Protein AF-A0A357LZE1-F1 (afdb_monomer)

pLDDT: mean 89.07, std 7.31, range [60.25, 95.75]

Solvent-accessible surface area (backbone atoms only — not comparable to full-atom values): 3751 Å² total; per-residue (Å²): 134,65,57,53,32,42,34,42,24,55,4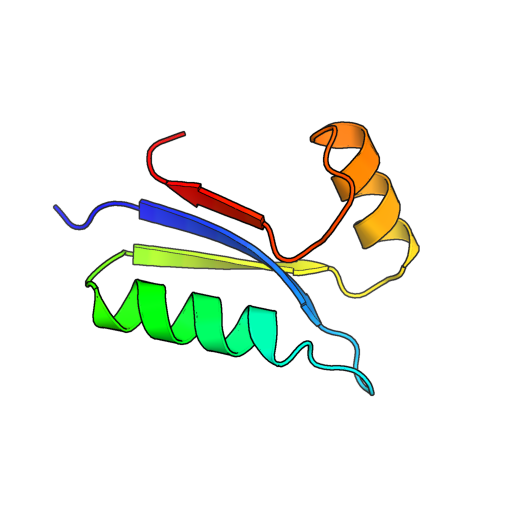6,33,100,92,48,70,46,69,66,37,54,52,48,55,51,49,42,51,73,74,53,35,45,74,47,81,44,71,31,58,47,70,65,53,44,53,50,48,26,62,76,71,73,43,96,70,76,56,47,75,47,66,82,121

Sequence (64 aa):
MKPKAVIYRMVMEKHICPYGQKAVYLLKKQGFDVEDHHLTTHEDTEAFKTEHGVKTTPQTFING

Structure (mmCIF, N/CA/C/O backbone):
data_AF-A0A357LZE1-F1
#
_entry.id   AF-A0A357LZE1-F1
#
loop_
_atom_site.group_PDB
_atom_site.id
_atom_site.type_symbol
_atom_site.label_atom_id
_atom_site.label_alt_id
_atom_site.label_comp_id
_atom_site.label_asym_id
_atom_site.label_entity_id
_atom_site.label_seq_id
_atom_site.pdbx_PDB_ins_code
_atom_site.Cartn_x
_atom_site.Cartn_y
_atom_site.Cartn_z
_atom_site.occupancy
_atom_site.B_iso_or_equiv
_atom_site.auth_seq_id
_atom_site.auth_comp_id
_atom_site.auth_asym_id
_atom_site.auth_atom_id
_atom_site.pdbx_PDB_model_num
ATOM 1 N N . MET A 1 1 ? -18.378 4.966 13.179 1.00 70.19 1 MET A N 1
ATOM 2 C CA . MET A 1 1 ? -18.041 4.835 11.745 1.00 70.19 1 MET A CA 1
ATOM 3 C C . MET A 1 1 ? -16.539 4.602 11.667 1.00 70.19 1 MET A C 1
ATOM 5 O O . MET A 1 1 ? -15.824 5.339 12.336 1.00 70.19 1 MET A O 1
ATOM 9 N N . LYS A 1 2 ? -16.059 3.542 11.003 1.00 76.25 2 LYS A N 1
ATOM 10 C CA . LYS A 1 2 ? -14.608 3.306 10.889 1.00 76.25 2 LYS A CA 1
ATOM 11 C C . LYS A 1 2 ? -14.043 4.237 9.809 1.00 76.25 2 LYS A C 1
ATOM 13 O O . LYS A 1 2 ? -14.680 4.344 8.762 1.00 76.25 2 LYS A O 1
ATOM 18 N N . PRO A 1 3 ? -12.913 4.923 10.043 1.00 87.31 3 PRO A N 1
ATOM 19 C CA . PRO A 1 3 ? -12.276 5.717 9.001 1.00 87.31 3 PRO A CA 1
ATOM 20 C C . PRO A 1 3 ? -11.821 4.801 7.860 1.00 87.31 3 PRO A C 1
ATOM 22 O O . PRO A 1 3 ? -11.336 3.692 8.104 1.00 87.31 3 PRO A O 1
ATOM 25 N N . LYS A 1 4 ? -12.006 5.251 6.617 1.00 93.12 4 LYS A N 1
ATOM 26 C CA . LYS A 1 4 ? -11.651 4.483 5.422 1.00 93.12 4 LYS A CA 1
ATOM 27 C C . LYS A 1 4 ? -10.217 4.802 5.005 1.00 93.12 4 LYS A C 1
ATOM 29 O O . LYS A 1 4 ? -9.842 5.972 4.923 1.00 93.12 4 LYS A O 1
ATOM 34 N N . ALA A 1 5 ? -9.433 3.763 4.746 1.00 94.94 5 ALA A N 1
ATOM 35 C CA . ALA A 1 5 ? -8.084 3.861 4.211 1.00 94.94 5 ALA A CA 1
ATOM 36 C C . ALA A 1 5 ? -8.007 3.088 2.893 1.00 94.94 5 ALA A C 1
ATOM 38 O O . ALA A 1 5 ? -8.313 1.899 2.850 1.00 94.94 5 ALA A O 1
ATOM 39 N N . VAL A 1 6 ? -7.587 3.758 1.826 1.00 94.69 6 VAL A N 1
ATOM 40 C CA . VAL A 1 6 ? -7.369 3.154 0.510 1.00 94.69 6 VAL A CA 1
ATOM 41 C C . VAL A 1 6 ? -5.872 2.980 0.323 1.00 94.69 6 VAL A C 1
ATOM 43 O O . VAL A 1 6 ? -5.122 3.945 0.445 1.00 94.69 6 VAL A O 1
ATOM 46 N N . ILE A 1 7 ? -5.415 1.765 0.052 1.00 93.56 7 ILE A N 1
ATOM 47 C CA . ILE A 1 7 ? -4.002 1.466 -0.169 1.00 93.56 7 ILE A CA 1
ATOM 48 C C . ILE A 1 7 ? -3.806 0.849 -1.546 1.00 93.56 7 ILE A C 1
ATOM 50 O O . ILE A 1 7 ? -4.471 -0.115 -1.900 1.00 93.56 7 ILE A O 1
ATOM 54 N N . TYR A 1 8 ? -2.846 1.387 -2.292 1.00 93.75 8 TYR A N 1
ATOM 55 C CA . TYR A 1 8 ? -2.394 0.848 -3.569 1.00 93.75 8 TYR A CA 1
ATOM 56 C C . TYR A 1 8 ? -1.028 0.212 -3.367 1.00 93.75 8 TYR A C 1
ATOM 58 O O . TYR A 1 8 ? -0.079 0.881 -2.939 1.00 93.75 8 TYR A O 1
ATOM 66 N N . ARG A 1 9 ? -0.907 -1.088 -3.642 1.00 92.25 9 ARG A N 1
ATOM 67 C CA . ARG A 1 9 ? 0.345 -1.834 -3.459 1.00 92.25 9 ARG A CA 1
ATOM 68 C C . ARG A 1 9 ? 0.627 -2.766 -4.625 1.00 92.25 9 ARG A C 1
ATOM 70 O O . ARG A 1 9 ? -0.278 -3.353 -5.203 1.00 92.25 9 ARG A O 1
ATOM 77 N N . MET A 1 10 ? 1.913 -2.963 -4.901 1.00 89.06 10 MET A N 1
ATOM 78 C CA . MET A 1 10 ? 2.352 -3.955 -5.878 1.00 89.06 10 MET A CA 1
ATOM 79 C C . MET A 1 10 ? 2.127 -5.373 -5.350 1.00 89.06 10 MET A C 1
ATOM 81 O O . MET A 1 10 ? 2.599 -5.719 -4.255 1.00 89.06 10 MET A O 1
ATOM 85 N N . VAL A 1 11 ? 1.433 -6.186 -6.143 1.00 85.25 11 VAL A N 1
ATOM 86 C CA . VAL A 1 11 ? 1.198 -7.611 -5.888 1.00 85.25 11 VAL A CA 1
ATOM 87 C C . VAL A 1 11 ? 1.432 -8.368 -7.183 1.00 85.25 11 VAL A C 1
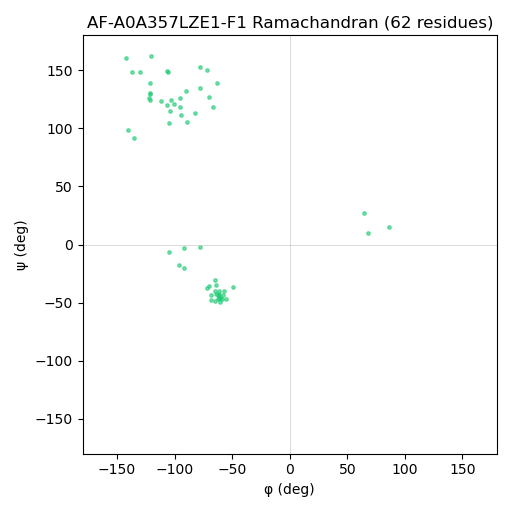ATOM 89 O O . VAL A 1 11 ? 0.530 -8.525 -7.994 1.00 85.25 11 VAL A O 1
ATOM 92 N N . MET A 1 12 ? 2.662 -8.831 -7.375 1.00 81.44 12 MET A N 1
ATOM 93 C CA . MET A 1 12 ? 3.025 -9.670 -8.515 1.00 81.44 12 MET A CA 1
ATOM 94 C C . MET A 1 12 ? 3.220 -11.109 -8.034 1.00 81.44 12 MET A C 1
ATOM 96 O O . MET A 1 12 ? 3.678 -11.322 -6.910 1.00 81.44 12 MET A O 1
ATOM 100 N N . GLU A 1 13 ? 2.942 -12.096 -8.889 1.00 70.94 13 GLU A N 1
ATOM 101 C CA . GLU A 1 13 ? 3.009 -13.536 -8.562 1.00 70.94 13 GLU A CA 1
ATOM 102 C C . GLU A 1 13 ? 4.318 -13.961 -7.873 1.00 70.94 13 GLU A C 1
ATOM 104 O O . GLU A 1 13 ? 4.308 -14.796 -6.972 1.00 70.94 13 GLU A O 1
ATOM 109 N N . LYS A 1 14 ? 5.451 -13.360 -8.263 1.00 71.06 14 LYS A N 1
ATOM 110 C CA . LYS A 1 14 ? 6.780 -13.652 -7.691 1.00 71.06 14 LYS A CA 1
ATOM 111 C C . LYS A 1 14 ? 7.303 -12.582 -6.731 1.00 71.06 14 LYS A C 1
ATOM 113 O O . LYS A 1 14 ? 8.340 -12.782 -6.105 1.00 71.06 14 LYS A O 1
ATOM 118 N N . HIS A 1 15 ? 6.604 -11.456 -6.600 1.00 73.94 15 HIS A N 1
ATOM 119 C CA . HIS A 1 15 ? 7.042 -10.322 -5.792 1.00 73.94 15 HIS A CA 1
ATOM 120 C C . HIS A 1 15 ? 5.869 -9.697 -5.044 1.00 73.94 15 HIS A C 1
ATOM 122 O O . HIS A 1 15 ? 5.142 -8.843 -5.552 1.00 73.94 15 HIS A O 1
ATOM 128 N N . ILE A 1 16 ? 5.744 -10.086 -3.777 1.00 74.94 16 ILE A N 1
ATOM 129 C CA . ILE A 1 16 ? 4.874 -9.405 -2.828 1.00 74.94 16 ILE A CA 1
ATOM 130 C C . ILE A 1 16 ? 5.724 -8.404 -2.051 1.00 74.94 16 ILE A C 1
ATOM 132 O O . ILE A 1 16 ? 6.661 -8.784 -1.348 1.00 74.94 16 ILE A O 1
ATOM 136 N N . CYS A 1 17 ? 5.398 -7.116 -2.161 1.00 78.44 17 CYS A N 1
ATOM 137 C CA . CYS A 1 17 ? 6.125 -6.080 -1.434 1.00 78.44 17 CYS A CA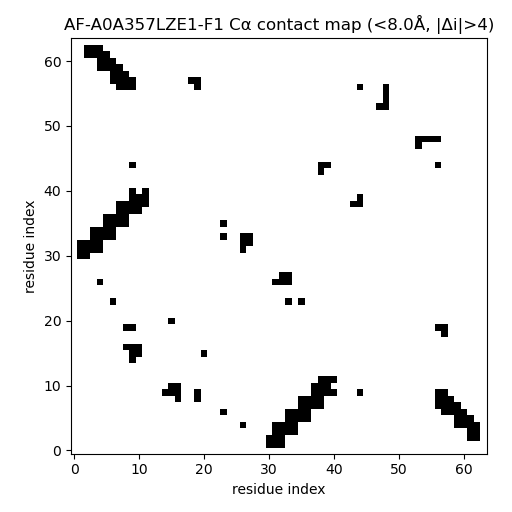 1
ATOM 138 C C . CYS A 1 17 ? 5.891 -6.224 0.087 1.00 78.44 17 CYS A C 1
ATOM 140 O O . CYS A 1 17 ? 4.751 -6.068 0.547 1.00 78.44 17 CYS A O 1
ATOM 142 N N . PRO A 1 18 ? 6.941 -6.466 0.902 1.00 86.19 18 PRO A N 1
ATOM 143 C CA . PRO A 1 18 ? 6.787 -6.662 2.345 1.00 86.19 18 PRO A CA 1
ATOM 144 C C . PRO A 1 18 ? 6.270 -5.400 3.047 1.00 86.19 18 PRO A C 1
ATOM 146 O O . PRO A 1 18 ? 5.540 -5.492 4.033 1.00 86.19 18 PRO A O 1
ATOM 149 N N . TYR A 1 19 ? 6.597 -4.215 2.525 1.00 87.75 19 TYR A N 1
ATOM 150 C CA . TYR A 1 19 ? 6.102 -2.945 3.057 1.00 87.75 19 TYR A CA 1
ATOM 151 C C . TYR A 1 19 ? 4.606 -2.745 2.791 1.00 87.75 19 TYR A C 1
ATOM 153 O O . TYR A 1 19 ? 3.904 -2.256 3.671 1.00 87.75 19 TYR A O 1
ATOM 161 N N . GLY A 1 20 ? 4.098 -3.197 1.637 1.00 89.19 20 GLY A N 1
ATOM 162 C CA . GLY A 1 20 ? 2.664 -3.172 1.328 1.00 89.19 20 GLY A CA 1
ATOM 163 C C . GLY A 1 20 ? 1.854 -4.011 2.311 1.00 89.19 20 GLY A C 1
ATOM 164 O O . GLY A 1 20 ? 0.878 -3.531 2.878 1.00 89.19 20 GLY A O 1
ATOM 165 N N . GLN A 1 21 ? 2.314 -5.232 2.600 1.00 91.06 21 GLN A N 1
ATOM 166 C CA . GLN A 1 21 ? 1.662 -6.090 3.594 1.00 91.06 21 GLN A CA 1
ATOM 167 C C . GLN A 1 21 ? 1.706 -5.502 5.009 1.00 91.06 21 GLN A C 1
ATOM 169 O O . GLN A 1 21 ? 0.697 -5.523 5.715 1.00 91.06 21 GLN A O 1
ATOM 174 N N . LYS A 1 22 ? 2.849 -4.940 5.424 1.00 92.81 22 LYS A N 1
ATOM 175 C CA . LYS A 1 22 ? 2.973 -4.278 6.733 1.00 92.81 22 LYS A CA 1
ATOM 176 C C . LYS A 1 22 ? 2.022 -3.088 6.864 1.00 92.81 22 LYS A C 1
ATOM 178 O O . LYS A 1 22 ? 1.421 -2.926 7.923 1.00 92.81 22 LYS A O 1
ATOM 183 N N . ALA A 1 23 ? 1.859 -2.294 5.807 1.00 93.56 23 ALA A N 1
ATOM 184 C CA . ALA A 1 23 ? 0.931 -1.169 5.790 1.00 93.56 23 ALA A CA 1
ATOM 185 C C . ALA A 1 23 ? -0.531 -1.634 5.909 1.00 93.56 23 ALA A C 1
ATOM 187 O O . ALA A 1 23 ? -1.237 -1.160 6.795 1.00 93.56 23 ALA A O 1
ATOM 188 N N . VAL A 1 24 ? -0.958 -2.631 5.11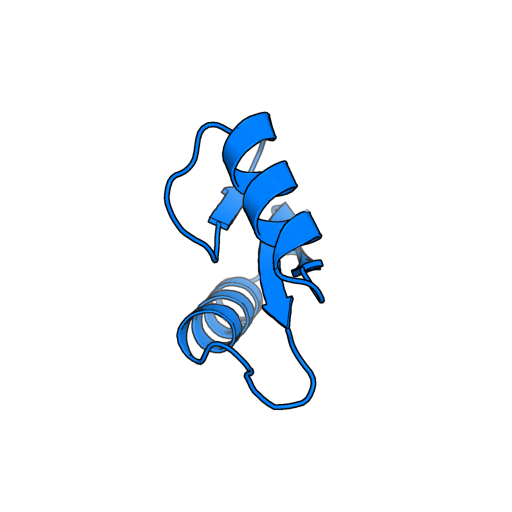9 1.00 92.62 24 VAL A N 1
ATOM 189 C CA . VAL A 1 24 ? -2.304 -3.235 5.238 1.00 92.62 24 VAL A CA 1
ATOM 190 C C . VAL A 1 24 ? -2.550 -3.746 6.659 1.00 92.62 24 VAL A C 1
ATOM 192 O O . VAL A 1 24 ? -3.593 -3.466 7.251 1.00 92.62 24 VAL A O 1
ATOM 195 N N . TYR A 1 25 ? -1.587 -4.478 7.226 1.00 94.38 25 TYR A N 1
ATOM 196 C CA . TYR A 1 25 ? -1.688 -4.992 8.590 1.00 94.38 25 TYR A CA 1
ATOM 197 C C . TYR A 1 25 ? -1.827 -3.863 9.617 1.00 94.38 25 TYR A C 1
ATOM 199 O O . TYR A 1 25 ? -2.696 -3.930 10.487 1.00 94.38 25 TYR A O 1
ATOM 207 N N . LEU A 1 26 ? -1.008 -2.814 9.506 1.00 95.25 26 LEU A N 1
ATOM 208 C CA . LEU A 1 26 ? -1.053 -1.674 10.415 1.00 95.25 26 LEU A CA 1
ATOM 209 C C . LEU A 1 26 ? -2.407 -0.958 10.344 1.00 95.25 26 LEU A C 1
ATOM 211 O O . LEU A 1 26 ? -3.005 -0.717 11.387 1.00 95.25 26 LEU A O 1
ATOM 215 N N . LEU A 1 27 ? -2.922 -0.685 9.144 1.00 94.00 27 LEU A N 1
ATOM 216 C CA . LEU A 1 27 ? -4.217 -0.022 8.952 1.00 94.00 27 LEU A CA 1
ATOM 217 C C . LEU A 1 27 ? -5.367 -0.835 9.559 1.00 94.00 27 LEU A C 1
ATOM 219 O O . LEU A 1 27 ? -6.170 -0.299 10.324 1.00 94.00 27 LEU A O 1
ATOM 223 N N . LYS A 1 28 ? -5.398 -2.150 9.310 1.00 93.44 28 LYS A N 1
ATOM 224 C CA . LYS A 1 28 ? -6.395 -3.047 9.916 1.00 93.44 28 LYS A CA 1
ATOM 225 C C . LYS A 1 28 ? -6.284 -3.062 11.442 1.00 93.44 28 LYS A C 1
ATOM 227 O O . LYS A 1 28 ? -7.301 -2.986 12.128 1.00 93.44 28 LYS A O 1
ATOM 232 N N . LYS A 1 29 ? -5.061 -3.110 11.984 1.00 95.75 29 LYS A N 1
ATOM 233 C CA . LYS A 1 29 ? -4.807 -3.087 13.436 1.00 95.75 29 LYS A CA 1
ATOM 234 C C . LYS A 1 29 ? -5.258 -1.778 14.090 1.00 95.75 29 LYS A C 1
ATOM 236 O O . LYS A 1 29 ? -5.723 -1.801 15.223 1.00 95.75 29 LYS A O 1
ATOM 241 N N . GLN A 1 30 ? -5.138 -0.658 13.383 1.00 93.31 30 GLN A N 1
ATOM 242 C CA . GLN A 1 30 ? -5.590 0.660 13.840 1.00 93.31 30 GLN A CA 1
ATOM 243 C C . GLN A 1 30 ? -7.116 0.856 13.708 1.00 93.31 30 GLN A C 1
ATOM 245 O O . GLN A 1 30 ? -7.638 1.889 14.112 1.00 93.31 30 GLN A O 1
ATOM 250 N N . GLY A 1 31 ? -7.849 -0.132 13.178 1.00 93.38 31 GLY A N 1
ATOM 251 C CA . GLY A 1 31 ? -9.310 -0.103 13.100 1.00 93.38 31 GLY A CA 1
ATOM 252 C C . GLY A 1 31 ? -9.878 0.598 11.864 1.00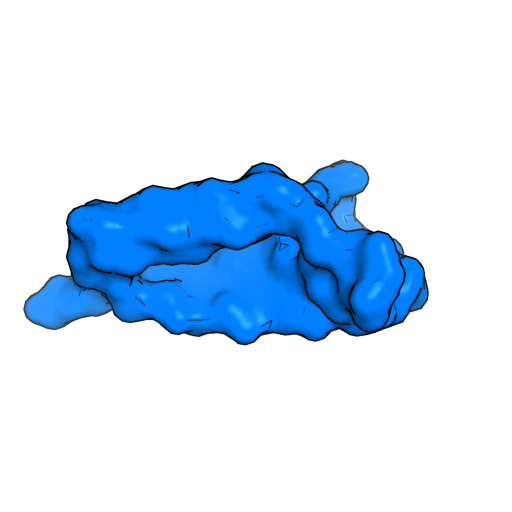 93.38 31 GLY A C 1
ATOM 253 O O . GLY A 1 31 ? -11.077 0.886 11.846 1.00 93.38 31 GLY A O 1
ATOM 254 N N . PHE A 1 32 ? -9.056 0.848 10.839 1.00 94.06 32 PHE A N 1
ATOM 255 C CA . PHE A 1 32 ? -9.522 1.378 9.557 1.00 94.06 32 PHE A CA 1
ATOM 256 C C . PHE A 1 32 ? -10.296 0.322 8.766 1.00 94.06 32 PHE A C 1
ATOM 258 O O . PHE A 1 32 ? -10.018 -0.878 8.857 1.00 94.06 32 PHE A O 1
ATOM 265 N N . ASP A 1 33 ? -11.248 0.785 7.960 1.00 92.94 33 ASP A N 1
ATOM 266 C CA . ASP A 1 33 ? -11.798 -0.005 6.863 1.00 92.94 33 ASP A CA 1
ATOM 267 C C . ASP A 1 33 ? -10.853 0.110 5.662 1.00 92.94 33 ASP A C 1
ATOM 269 O O . ASP A 1 33 ? -10.639 1.209 5.147 1.00 92.94 33 ASP A O 1
ATOM 273 N N . VAL A 1 34 ? -10.202 -0.996 5.297 1.00 94.12 34 VAL A N 1
ATOM 274 C CA . VAL A 1 34 ? -9.064 -0.996 4.367 1.00 94.12 34 VAL A CA 1
ATOM 275 C C . VAL A 1 34 ? -9.496 -1.496 3.000 1.00 94.12 34 VAL A C 1
ATOM 277 O O . VAL A 1 34 ? -9.805 -2.677 2.843 1.00 94.12 34 VAL A O 1
ATOM 280 N N . GLU A 1 35 ? -9.430 -0.614 2.010 1.00 93.94 35 GLU A N 1
ATOM 281 C CA . GLU A 1 35 ? -9.599 -0.943 0.598 1.00 93.94 35 GLU A CA 1
ATOM 282 C C . GLU A 1 35 ? -8.222 -1.177 -0.032 1.00 93.94 35 GLU A C 1
ATOM 284 O O . GLU A 1 35 ? -7.406 -0.261 -0.117 1.00 93.94 35 GLU A O 1
ATOM 289 N N . ASP A 1 36 ? -7.941 -2.425 -0.404 1.00 92.31 36 ASP A N 1
ATOM 290 C CA . ASP A 1 36 ? -6.628 -2.878 -0.872 1.00 92.31 36 ASP A CA 1
ATOM 291 C C . ASP A 1 36 ? -6.633 -3.072 -2.394 1.00 92.31 36 ASP A C 1
ATOM 293 O O . ASP A 1 36 ? -7.173 -4.059 -2.894 1.00 92.31 36 ASP A O 1
ATOM 297 N N . 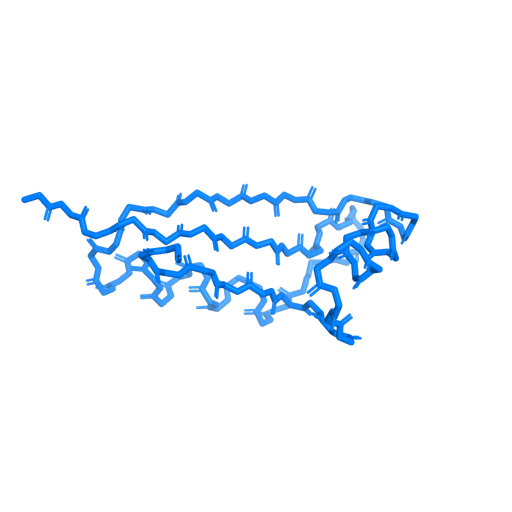HIS A 1 37 ? -6.021 -2.131 -3.113 1.00 92.56 37 HIS A N 1
ATOM 298 C CA . HIS A 1 37 ? -5.869 -2.140 -4.567 1.00 92.56 37 HIS A CA 1
ATOM 299 C C . HIS A 1 37 ? -4.521 -2.721 -4.971 1.00 92.56 37 HIS A C 1
ATOM 301 O O . HIS A 1 37 ? -3.457 -2.275 -4.523 1.00 92.56 37 HIS A O 1
ATOM 307 N N . HIS A 1 38 ? -4.558 -3.733 -5.834 1.00 92.00 38 HIS A N 1
ATOM 308 C CA . HIS A 1 38 ? -3.365 -4.454 -6.266 1.00 92.00 38 HIS A CA 1
ATOM 309 C C . HIS A 1 38 ? -2.918 -3.969 -7.636 1.00 92.00 38 HIS A C 1
ATOM 311 O O . HIS A 1 38 ? -3.641 -4.089 -8.618 1.00 92.00 38 HIS A O 1
ATOM 317 N N . LEU A 1 39 ? -1.689 -3.470 -7.692 1.00 90.44 39 LEU A N 1
ATOM 318 C CA . LEU A 1 39 ? -0.984 -3.176 -8.932 1.00 90.44 39 LEU A CA 1
ATOM 319 C C . LEU A 1 39 ? -0.244 -4.454 -9.327 1.00 90.44 39 LEU A C 1
ATOM 321 O O . LEU A 1 39 ? 0.718 -4.854 -8.659 1.00 90.44 39 LEU A O 1
ATOM 325 N N . THR A 1 40 ? -0.758 -5.148 -10.338 1.00 90.06 40 THR A N 1
ATOM 326 C CA . THR A 1 40 ? -0.301 -6.505 -10.687 1.00 90.06 40 THR A CA 1
ATOM 327 C C . THR A 1 40 ? 0.736 -6.518 -11.798 1.00 90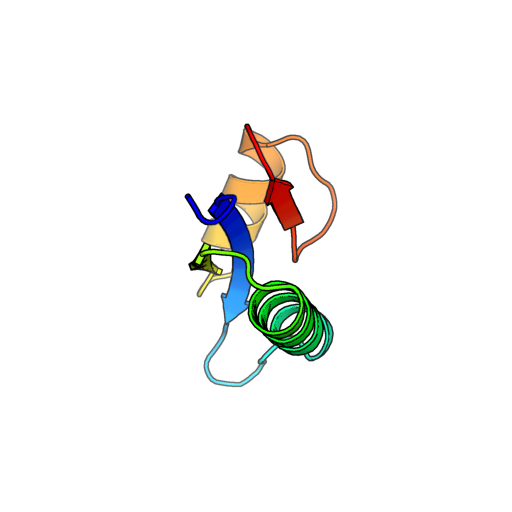.06 40 THR A C 1
ATOM 329 O O . THR A 1 40 ? 1.490 -7.484 -11.922 1.00 90.06 40 THR A O 1
ATOM 332 N N . THR A 1 41 ? 0.837 -5.426 -12.556 1.00 89.69 41 THR A N 1
ATOM 333 C CA . THR A 1 41 ? 1.843 -5.249 -13.599 1.00 89.69 41 THR A CA 1
ATOM 334 C C . THR A 1 41 ? 2.722 -4.025 -13.339 1.00 89.69 41 THR A C 1
ATOM 336 O O . THR A 1 41 ? 2.409 -3.132 -12.541 1.00 89.69 41 THR A O 1
ATOM 339 N N . HIS A 1 42 ? 3.872 -3.989 -14.014 1.00 87.75 42 HIS A N 1
ATOM 340 C CA . HIS A 1 42 ? 4.736 -2.812 -14.005 1.00 87.75 42 HIS A CA 1
ATOM 341 C C . HIS A 1 42 ? 4.049 -1.615 -14.679 1.00 87.75 42 HIS A C 1
ATOM 343 O O . HIS A 1 42 ? 4.141 -0.505 -14.167 1.00 87.75 42 HIS A O 1
ATOM 349 N N . GLU A 1 43 ? 3.322 -1.837 -15.778 1.00 90.94 43 GLU A N 1
ATOM 350 C CA . GLU A 1 43 ? 2.555 -0.787 -16.462 1.00 90.94 43 GLU A CA 1
ATOM 351 C C . GLU A 1 43 ? 1.480 -0.183 -15.555 1.00 90.94 43 GLU A C 1
ATOM 353 O O . GLU A 1 43 ? 1.430 1.039 -15.447 1.00 90.94 43 GLU A O 1
ATOM 358 N N . ASP A 1 44 ? 0.718 -0.999 -14.811 1.00 90.81 44 ASP A N 1
ATOM 359 C CA . ASP A 1 44 ? -0.254 -0.493 -13.824 1.00 90.81 44 ASP A CA 1
ATOM 360 C C . ASP A 1 44 ? 0.432 0.397 -12.782 1.00 90.81 44 ASP A C 1
ATOM 362 O O . ASP A 1 44 ? -0.093 1.429 -12.367 1.00 90.81 44 ASP A O 1
ATOM 366 N N . THR A 1 45 ? 1.631 -0.004 -12.352 1.00 89.88 45 THR A N 1
ATOM 367 C CA . THR A 1 45 ? 2.396 0.720 -11.336 1.00 89.88 45 THR A CA 1
ATOM 368 C C . THR A 1 45 ? 2.885 2.069 -11.851 1.00 89.88 45 THR A C 1
ATOM 370 O O . THR A 1 45 ? 2.797 3.066 -11.136 1.00 89.88 45 THR A O 1
ATOM 373 N N . GLU A 1 46 ? 3.394 2.124 -13.078 1.00 91.62 46 GLU A N 1
ATOM 374 C CA . GLU A 1 46 ? 3.857 3.370 -13.692 1.00 91.62 46 GLU A CA 1
ATOM 375 C C . GLU A 1 46 ? 2.694 4.294 -14.071 1.00 91.62 46 GLU A C 1
ATOM 377 O O . GLU A 1 46 ? 2.786 5.508 -13.865 1.00 91.62 46 GLU A O 1
ATOM 382 N N . ALA A 1 47 ? 1.577 3.735 -14.547 1.00 92.62 47 ALA A N 1
ATOM 383 C CA . ALA A 1 47 ? 0.347 4.478 -14.798 1.00 92.62 47 ALA A CA 1
ATOM 384 C C . ALA A 1 47 ? -0.171 5.115 -13.502 1.00 92.62 47 ALA A C 1
ATOM 386 O O . ALA A 1 47 ? -0.362 6.328 -13.453 1.00 92.62 47 ALA A O 1
ATOM 387 N N . PHE A 1 48 ? -0.259 4.334 -12.420 1.00 93.12 48 PHE A N 1
ATOM 388 C CA . PHE A 1 48 ? -0.650 4.823 -11.098 1.00 93.12 48 PHE A CA 1
ATOM 389 C C . PHE A 1 48 ? 0.281 5.931 -10.589 1.00 93.12 48 PHE A C 1
ATOM 391 O O . PHE A 1 48 ? -0.172 6.976 -10.122 1.00 93.12 48 PHE A O 1
ATOM 398 N N . LYS A 1 49 ? 1.601 5.737 -10.691 1.00 92.88 49 LYS A N 1
ATOM 399 C CA . LYS A 1 49 ? 2.585 6.756 -10.296 1.00 92.88 49 LYS A CA 1
ATOM 400 C C . LYS A 1 49 ? 2.393 8.063 -11.055 1.00 92.88 49 LYS A C 1
ATOM 402 O O . LYS A 1 49 ? 2.460 9.130 -10.448 1.00 92.88 49 LYS A O 1
ATOM 407 N N . THR A 1 50 ? 2.150 7.969 -12.358 1.00 93.75 50 THR A N 1
ATOM 408 C CA . THR A 1 50 ? 1.941 9.125 -13.233 1.00 93.75 50 THR A CA 1
ATOM 409 C C . THR A 1 50 ? 0.632 9.839 -12.907 1.00 93.75 50 THR A C 1
ATOM 411 O O . THR A 1 50 ? 0.639 11.054 -12.729 1.00 93.75 50 THR A O 1
ATOM 414 N N . GLU A 1 51 ? -0.465 9.094 -12.763 1.00 92.62 51 GLU A N 1
ATOM 415 C CA . GLU A 1 51 ? -1.798 9.627 -12.457 1.00 92.62 51 GLU A CA 1
ATOM 416 C C . GLU A 1 51 ? -1.836 10.340 -11.101 1.00 92.62 51 GLU A C 1
ATOM 418 O O . GLU A 1 51 ? -2.364 11.444 -10.986 1.00 92.62 51 GLU A O 1
ATOM 423 N N . HIS A 1 52 ? -1.216 9.746 -10.080 1.00 91.44 52 HIS A N 1
ATOM 424 C CA . HIS A 1 52 ? -1.209 10.294 -8.723 1.00 91.44 52 HIS A CA 1
ATOM 425 C C . HIS A 1 52 ? -0.006 11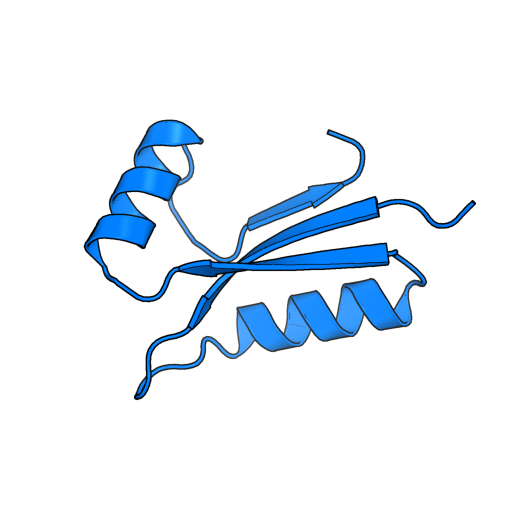.205 -8.424 1.00 91.44 52 HIS A C 1
ATOM 427 O O . HIS A 1 52 ? 0.089 11.747 -7.323 1.00 91.44 52 HIS A O 1
ATOM 433 N N . GLY A 1 53 ? 0.932 11.372 -9.362 1.00 92.81 53 GLY A N 1
ATOM 434 C CA . GLY A 1 53 ? 2.135 12.195 -9.179 1.00 92.81 53 GLY A CA 1
ATOM 435 C C . GLY A 1 53 ? 3.100 11.680 -8.100 1.00 92.81 53 GLY A C 1
ATOM 436 O O . GLY A 1 53 ? 3.836 12.460 -7.492 1.00 92.81 53 GLY A O 1
ATOM 437 N N . VAL A 1 54 ? 3.105 10.373 -7.834 1.00 92.12 54 VAL A N 1
ATOM 438 C CA . VAL A 1 54 ? 3.915 9.731 -6.785 1.00 92.12 54 VAL A CA 1
ATOM 439 C C . VAL A 1 54 ? 5.096 8.976 -7.384 1.00 92.12 54 VAL A C 1
ATOM 441 O O . VAL A 1 54 ? 5.026 8.428 -8.475 1.00 92.12 54 VAL A O 1
ATOM 444 N N . LYS A 1 55 ? 6.211 8.902 -6.651 1.00 89.25 55 LYS A N 1
ATOM 445 C CA . LYS A 1 55 ? 7.438 8.244 -7.145 1.00 89.25 55 LYS A CA 1
ATOM 446 C C . LYS A 1 55 ? 7.538 6.766 -6.768 1.00 89.25 55 LYS A C 1
ATOM 448 O O . LYS A 1 55 ? 8.309 6.019 -7.367 1.00 89.25 55 LYS A O 1
ATOM 453 N N . THR A 1 56 ? 6.802 6.335 -5.749 1.00 89.56 56 THR A N 1
ATOM 454 C CA . THR A 1 56 ? 6.946 5.006 -5.144 1.00 89.56 56 THR A CA 1
ATOM 455 C C . THR A 1 56 ? 5.594 4.425 -4.757 1.00 89.56 56 THR A C 1
ATOM 457 O O . THR A 1 56 ? 4.616 5.145 -4.591 1.00 89.56 56 THR A O 1
ATOM 460 N N . THR A 1 57 ? 5.554 3.109 -4.580 1.00 89.75 57 THR A N 1
ATOM 461 C CA . THR A 1 57 ? 4.420 2.350 -4.035 1.00 89.75 57 THR A CA 1
ATOM 462 C C . THR A 1 57 ? 4.949 1.430 -2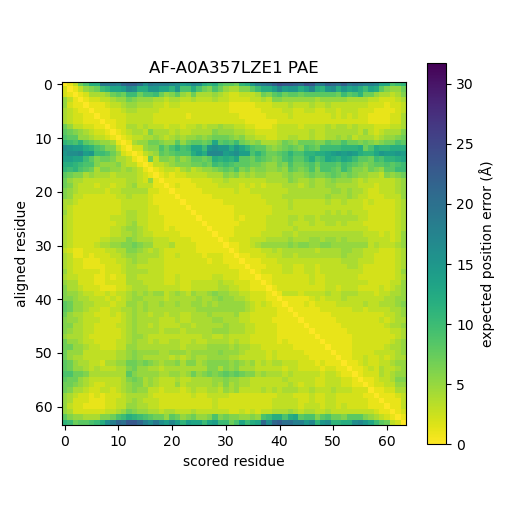.926 1.00 89.75 57 THR A C 1
ATOM 464 O O . THR A 1 57 ? 6.081 0.951 -3.055 1.00 89.75 57 THR A O 1
ATOM 467 N N . PRO A 1 58 ? 4.182 1.116 -1.867 1.00 92.50 58 PRO A N 1
ATOM 468 C CA . PRO A 1 58 ? 2.750 1.376 -1.701 1.00 92.50 58 PRO A CA 1
ATOM 469 C C . PRO A 1 58 ? 2.420 2.829 -1.322 1.00 92.50 58 PRO A C 1
ATOM 471 O O . PRO A 1 58 ? 3.227 3.489 -0.674 1.00 92.50 58 PRO A O 1
ATOM 474 N N . GLN A 1 59 ? 1.224 3.297 -1.687 1.00 94.25 59 GLN A N 1
ATOM 475 C CA . GLN A 1 59 ? 0.666 4.590 -1.262 1.00 94.25 59 GLN A CA 1
ATOM 476 C C . GLN A 1 59 ? -0.655 4.371 -0.534 1.00 94.25 59 GLN A C 1
ATOM 478 O O . GLN A 1 59 ? -1.442 3.518 -0.936 1.00 94.25 59 GLN A O 1
ATOM 483 N N . THR A 1 60 ? -0.885 5.112 0.550 1.00 93.94 60 THR A N 1
ATOM 484 C CA . THR A 1 60 ? -2.115 5.030 1.351 1.00 93.94 60 THR A CA 1
ATOM 485 C C . THR A 1 60 ? -2.791 6.392 1.400 1.00 93.94 60 THR A C 1
ATOM 487 O O . THR A 1 60 ? -2.155 7.377 1.761 1.00 93.94 60 THR A O 1
ATOM 490 N N . PHE A 1 61 ? -4.083 6.422 1.103 1.00 92.44 61 PHE A N 1
ATOM 491 C CA . PHE A 1 61 ? -4.948 7.590 1.176 1.00 92.44 61 PHE A CA 1
ATOM 492 C C . PHE A 1 61 ? -5.945 7.382 2.311 1.00 92.44 61 PHE A C 1
ATOM 494 O O . PHE A 1 61 ? -6.666 6.383 2.347 1.00 92.44 61 PHE A O 1
ATOM 501 N N . ILE A 1 62 ? -5.967 8.308 3.262 1.00 90.75 62 ILE A N 1
ATOM 502 C CA . ILE A 1 62 ? -6.871 8.279 4.411 1.00 90.75 62 ILE A CA 1
ATOM 503 C C . ILE A 1 62 ? -7.661 9.577 4.369 1.00 90.75 62 ILE A C 1
ATOM 505 O O . ILE A 1 62 ? -7.057 10.641 4.359 1.00 90.75 62 ILE A O 1
ATOM 509 N N . ASN A 1 63 ? -8.989 9.475 4.385 1.00 79.62 63 ASN A N 1
ATOM 510 C CA . ASN A 1 63 ? -9.927 10.605 4.318 1.00 79.62 63 ASN A CA 1
ATOM 511 C C . ASN A 1 63 ? -9.995 11.386 2.989 1.00 79.62 63 ASN A C 1
ATOM 513 O O . ASN A 1 63 ? -10.707 12.387 2.958 1.00 79.62 63 ASN A O 1
ATOM 517 N N . GLY A 1 64 ? -9.367 10.902 1.910 1.00 60.25 64 GLY A N 1
ATOM 518 C CA . GLY A 1 64 ? -9.355 11.603 0.615 1.00 60.25 64 GLY A CA 1
ATOM 519 C C . GLY A 1 64 ? -8.666 12.955 0.711 1.00 60.25 64 GLY A C 1
ATOM 520 O O . GLY A 1 64 ? -9.183 13.903 0.085 1.00 60.25 64 GLY A O 1
#

Radius of gyration: 11.81 Å; Cα contacts (8 Å, |Δi|>4): 95; chains: 1; bounding box: 26×26×30 Å

Secondary structure (DSSP, 8-state):
-PPEEEEEEEEETTEE-HHHHHHHHHHHHTT-EEEEEEE-SHHHHHHHHHHHT-SSS-EEEE--

Mean predicted aligned error: 4.02 Å

Foldseek 3Di:
DAWAKEKEAEDEPVDDPPVSVVVQVVCVVVRHRYHYHYDHDPVSVVVVCVVVVHDDDTDMDTPD

Nearest PDB structures (foldseek):
  3qfb-assembly1_D  TM=4.719E-01  e=1.588E-02  Homo sapiens
  1erw-assembly1_A-2  TM=4.802E-01  e=4.155E-01  Homo sapiens
  2vm2-assembly2_B  TM=4.569E-01  e=2.253E-01  Hordeum vulgare subsp. vulgare
  2iwt-assembly1_A  TM=4.246E-01  e=2.253E-01  Hordeum vulgare
  2vm2-assembly3_C  TM=4.067E-01  e=3.165E-01  Hordeum vulgare subsp. vulgare